Protein AF-A0A3S0E6K4-F1 (afdb_monomer)

Radius of gyration: 20.14 Å; Cα contacts (8 Å, |Δi|>4): 234; chains: 1; bounding box: 44×48×48 Å

Structure (mmCIF, N/CA/C/O backbone):
data_AF-A0A3S0E6K4-F1
#
_entry.id   AF-A0A3S0E6K4-F1
#
loop_
_atom_site.group_PDB
_atom_site.id
_atom_site.type_symbol
_atom_site.label_atom_id
_atom_site.label_alt_id
_atom_site.label_comp_id
_atom_site.label_asym_id
_atom_site.label_entity_id
_atom_site.label_seq_id
_atom_site.pdbx_PDB_ins_code
_atom_site.Cartn_x
_atom_site.Cartn_y
_atom_site.Cartn_z
_atom_site.occupancy
_atom_site.B_iso_or_equiv
_atom_site.auth_seq_id
_atom_site.auth_comp_id
_atom_site.auth_asym_id
_atom_site.auth_atom_id
_atom_site.pdbx_PDB_model_num
ATOM 1 N N . MET A 1 1 ? -6.233 -18.166 19.499 1.00 45.50 1 MET A N 1
ATOM 2 C CA . MET A 1 1 ? -6.790 -16.978 18.814 1.00 45.50 1 MET A CA 1
ATOM 3 C C . MET A 1 1 ? -6.111 -16.892 17.463 1.00 45.50 1 MET A C 1
ATOM 5 O O . MET A 1 1 ? -4.904 -17.086 17.428 1.00 45.50 1 MET A O 1
ATOM 9 N N . ALA A 1 2 ? -6.858 -16.718 16.372 1.00 52.16 2 ALA A N 1
ATOM 10 C CA . ALA A 1 2 ? -6.248 -16.578 15.052 1.00 52.16 2 ALA A CA 1
ATOM 11 C C . ALA A 1 2 ? -5.459 -15.262 15.000 1.00 52.16 2 ALA A C 1
ATOM 13 O O . ALA A 1 2 ? -5.999 -14.202 15.314 1.00 52.16 2 ALA A O 1
ATOM 14 N N . GLU A 1 3 ? -4.179 -15.348 14.658 1.00 70.12 3 GLU A N 1
ATOM 15 C CA . GLU A 1 3 ? -3.307 -14.194 14.479 1.00 70.12 3 GLU A CA 1
ATOM 16 C C . GLU A 1 3 ? -3.677 -13.496 13.163 1.00 70.12 3 GLU A C 1
ATOM 18 O O . GLU A 1 3 ? -3.650 -14.101 12.090 1.00 70.12 3 GLU A O 1
ATOM 23 N N . ILE A 1 4 ? -4.097 -12.231 13.234 1.00 79.56 4 ILE A N 1
ATOM 24 C CA . ILE A 1 4 ? -4.430 -11.450 12.041 1.00 79.56 4 ILE A CA 1
ATOM 25 C C . ILE A 1 4 ? -3.154 -10.844 11.450 1.00 79.56 4 ILE A C 1
ATOM 27 O O . ILE A 1 4 ? -2.549 -9.937 12.015 1.00 79.56 4 ILE A O 1
ATOM 31 N N . HIS A 1 5 ? -2.745 -11.321 10.275 1.00 88.56 5 HIS A N 1
ATOM 32 C CA . HIS A 1 5 ? -1.585 -10.780 9.563 1.00 88.56 5 HIS A CA 1
ATOM 33 C C . HIS A 1 5 ? -1.929 -9.452 8.866 1.00 88.56 5 HIS A C 1
ATOM 35 O O . HIS A 1 5 ? -2.252 -9.428 7.675 1.00 88.56 5 HIS A O 1
ATOM 41 N N . LEU A 1 6 ? -1.844 -8.341 9.607 1.00 91.88 6 LEU A N 1
ATOM 42 C CA . LEU A 1 6 ? -2.200 -6.995 9.130 1.00 91.88 6 LEU A CA 1
ATOM 43 C C . LEU A 1 6 ? -1.464 -6.557 7.859 1.00 91.88 6 LEU A C 1
ATOM 45 O O . LEU A 1 6 ? -2.046 -5.860 7.033 1.00 91.88 6 LEU A O 1
ATOM 49 N N . GLN A 1 7 ? -0.226 -7.017 7.666 1.00 92.12 7 GLN A N 1
ATOM 50 C CA . GLN A 1 7 ? 0.588 -6.719 6.484 1.00 92.12 7 GLN A CA 1
ATOM 51 C C . GLN A 1 7 ? -0.135 -7.027 5.162 1.00 92.12 7 GLN A C 1
ATOM 53 O O . GLN A 1 7 ? 0.096 -6.363 4.157 1.00 92.12 7 GLN A O 1
ATOM 58 N N . ARG A 1 8 ? -1.050 -8.007 5.150 1.00 89.38 8 ARG A N 1
ATOM 59 C CA . ARG A 1 8 ? -1.818 -8.387 3.951 1.00 89.38 8 ARG A CA 1
ATOM 60 C C . ARG A 1 8 ? -2.840 -7.335 3.511 1.00 89.38 8 ARG A C 1
ATOM 62 O O . ARG A 1 8 ? -3.337 -7.420 2.394 1.00 89.38 8 ARG A O 1
ATOM 69 N N . PHE A 1 9 ? -3.168 -6.385 4.383 1.00 92.25 9 PHE A N 1
ATOM 70 C CA . PHE A 1 9 ? -4.104 -5.292 4.115 1.00 92.25 9 PHE A CA 1
ATOM 71 C C . PHE A 1 9 ? -3.392 -3.975 3.781 1.00 92.25 9 PHE A C 1
ATOM 73 O O . PHE A 1 9 ? -4.059 -2.993 3.459 1.00 92.25 9 PHE A O 1
ATOM 80 N N . CYS A 1 10 ? -2.060 -3.949 3.862 1.00 93.19 10 CYS A N 1
ATOM 81 C CA . CYS A 1 10 ? -1.233 -2.809 3.495 1.00 93.19 10 CYS A CA 1
ATOM 82 C C . CYS A 1 10 ? -1.072 -2.688 1.977 1.00 93.19 10 CYS A C 1
ATOM 84 O O . CYS A 1 10 ? -1.292 -3.638 1.221 1.00 93.19 10 CYS A O 1
ATOM 86 N N . ALA A 1 11 ? -0.676 -1.503 1.528 1.00 91.12 11 ALA A N 1
ATOM 87 C CA . ALA A 1 11 ? -0.303 -1.277 0.143 1.00 91.12 11 ALA A CA 1
ATOM 88 C C . ALA A 1 11 ? 0.939 -2.106 -0.240 1.00 91.12 11 ALA A C 1
ATOM 90 O O . ALA A 1 11 ? 1.810 -2.362 0.592 1.00 91.12 11 ALA A O 1
ATOM 91 N N . THR A 1 12 ? 1.030 -2.522 -1.501 1.00 87.62 12 THR A N 1
ATOM 92 C CA . THR A 1 12 ? 2.206 -3.227 -2.035 1.00 87.62 12 THR A CA 1
ATOM 93 C C . THR A 1 12 ? 3.300 -2.246 -2.462 1.00 87.62 12 THR A C 1
ATOM 95 O O . THR A 1 12 ? 3.111 -1.026 -2.433 1.00 87.62 12 THR A O 1
ATOM 98 N N . ASP A 1 13 ? 4.448 -2.763 -2.911 1.00 83.31 13 ASP A N 1
ATOM 99 C CA . ASP A 1 13 ? 5.570 -1.934 -3.371 1.00 83.31 13 ASP A CA 1
ATOM 100 C C . ASP A 1 13 ? 5.248 -1.091 -4.610 1.00 83.31 13 ASP A C 1
ATOM 102 O O . ASP A 1 13 ? 5.912 -0.083 -4.858 1.00 83.31 13 ASP A O 1
ATOM 106 N N . SER A 1 14 ? 4.203 -1.461 -5.354 1.00 74.31 14 SER A N 1
ATOM 107 C CA . SER A 1 14 ? 3.697 -0.678 -6.482 1.00 74.31 14 SER A CA 1
ATOM 108 C C . SER A 1 14 ? 2.954 0.598 -6.073 1.00 74.31 14 SER A C 1
ATOM 110 O O . SER A 1 14 ? 2.745 1.463 -6.916 1.00 74.31 14 SER A O 1
ATOM 112 N N . ASP A 1 15 ? 2.522 0.739 -4.816 1.00 84.38 15 ASP A N 1
ATOM 113 C CA . ASP A 1 15 ? 1.850 1.960 -4.362 1.00 84.38 15 ASP A CA 1
ATOM 114 C C . ASP A 1 15 ? 2.876 3.035 -3.999 1.00 84.38 15 ASP A C 1
ATOM 116 O O . ASP A 1 15 ? 3.749 2.812 -3.158 1.00 84.38 15 ASP A O 1
ATOM 120 N N . THR A 1 16 ? 2.772 4.221 -4.597 1.00 83.50 16 THR A N 1
ATOM 121 C CA . THR A 1 16 ? 3.702 5.339 -4.361 1.00 83.50 16 THR A CA 1
ATOM 122 C C . THR A 1 16 ? 3.675 5.855 -2.919 1.00 83.50 16 THR A C 1
ATOM 124 O O . THR A 1 16 ? 4.639 6.462 -2.452 1.00 83.50 16 THR A O 1
ATOM 127 N N . ARG A 1 17 ? 2.608 5.581 -2.165 1.00 89.44 17 ARG A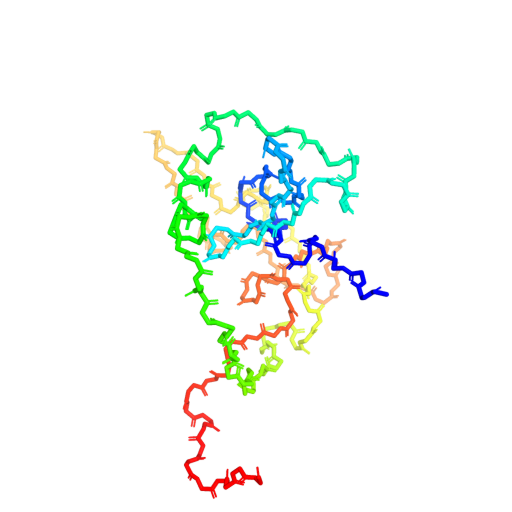 N 1
ATOM 128 C CA . ARG A 1 17 ? 2.439 5.988 -0.766 1.00 89.44 17 ARG A CA 1
ATOM 129 C C . ARG A 1 17 ? 3.117 4.976 0.157 1.00 89.44 17 ARG A C 1
ATOM 131 O O . ARG A 1 17 ? 2.463 4.152 0.794 1.00 89.44 17 ARG A O 1
ATOM 138 N N . ALA A 1 18 ? 4.444 5.057 0.248 1.00 90.12 18 ALA A N 1
ATOM 139 C CA . ALA A 1 18 ? 5.276 4.128 1.024 1.00 90.12 18 ALA A CA 1
ATOM 140 C C . ALA A 1 18 ? 4.832 3.959 2.492 1.00 90.12 18 ALA A C 1
ATOM 142 O O . ALA A 1 18 ? 4.941 2.871 3.051 1.00 90.12 18 ALA A O 1
ATOM 143 N N . TYR A 1 19 ? 4.257 5.002 3.094 1.00 91.19 19 TYR A N 1
ATOM 144 C CA . TYR A 1 19 ? 3.733 4.969 4.461 1.00 91.19 19 TYR A CA 1
ATOM 145 C C . TYR A 1 19 ? 2.516 4.047 4.661 1.00 91.19 19 TYR A C 1
ATOM 147 O O . TYR A 1 19 ? 2.182 3.725 5.796 1.00 91.19 19 TYR A O 1
ATOM 155 N N . MET A 1 20 ? 1.853 3.598 3.588 1.00 93.69 20 MET A N 1
ATOM 156 C CA . MET A 1 20 ? 0.757 2.620 3.655 1.00 93.69 20 MET A CA 1
ATOM 157 C C . MET A 1 20 ? 1.232 1.171 3.504 1.00 93.69 20 MET A C 1
ATOM 159 O O . MET A 1 20 ? 0.421 0.249 3.580 1.00 93.69 20 MET A O 1
ATOM 163 N N . ARG A 1 21 ? 2.531 0.944 3.272 1.00 94.06 21 ARG A N 1
ATOM 164 C CA . ARG A 1 21 ? 3.084 -0.396 3.023 1.00 94.06 21 ARG A CA 1
ATOM 165 C C . ARG A 1 21 ? 3.348 -1.200 4.289 1.00 94.06 21 ARG A C 1
ATOM 167 O O . ARG A 1 21 ? 3.680 -2.374 4.193 1.00 94.06 21 ARG A O 1
ATOM 174 N N . VAL A 1 22 ? 3.188 -0.600 5.463 1.00 94.44 22 VAL A N 1
ATOM 175 C CA . VAL A 1 22 ? 3.320 -1.272 6.760 1.00 94.44 22 VAL A CA 1
ATOM 176 C C . VAL A 1 22 ? 2.162 -0.878 7.674 1.00 94.44 22 VAL A C 1
ATOM 178 O O . VAL A 1 22 ? 1.604 0.212 7.509 1.00 94.44 22 VAL A O 1
ATOM 181 N N . PRO A 1 23 ? 1.772 -1.735 8.632 1.00 95.62 23 PRO A N 1
ATOM 182 C CA . PRO A 1 23 ? 0.831 -1.344 9.667 1.00 95.62 23 PRO A CA 1
ATOM 183 C C . PRO A 1 23 ? 1.405 -0.198 10.497 1.00 95.62 23 PRO A C 1
ATOM 185 O O . PRO A 1 23 ? 2.606 -0.159 10.768 1.00 95.62 23 PRO A O 1
ATOM 188 N N . PHE A 1 24 ? 0.546 0.710 10.939 1.00 95.06 24 PHE A N 1
ATOM 189 C CA . PHE A 1 24 ? 0.963 1.839 11.761 1.00 95.06 24 PHE A CA 1
ATOM 190 C C . PHE A 1 24 ? 0.004 2.067 12.923 1.00 95.06 24 PHE A C 1
ATOM 192 O O . PHE A 1 24 ? -1.197 1.794 12.859 1.00 95.06 24 PHE A O 1
ATOM 199 N N . ARG A 1 25 ? 0.553 2.580 14.017 1.00 94.31 25 ARG A N 1
ATOM 200 C CA . ARG A 1 25 ? -0.172 2.882 15.240 1.00 94.31 25 ARG A CA 1
ATOM 201 C C . ARG A 1 25 ? -0.739 4.295 15.201 1.00 94.31 25 ARG A C 1
ATOM 203 O O . ARG A 1 25 ? -0.064 5.239 14.790 1.00 94.31 25 ARG A O 1
ATOM 210 N N . ARG A 1 26 ? -1.967 4.442 15.701 1.00 91.94 26 ARG A N 1
ATOM 211 C CA . ARG A 1 26 ? -2.567 5.737 16.035 1.00 91.94 26 ARG A CA 1
ATOM 212 C C . ARG A 1 26 ? -3.494 5.581 17.240 1.00 91.94 26 ARG A C 1
ATOM 214 O O . ARG A 1 26 ? -4.536 4.931 17.157 1.00 91.94 26 ARG A O 1
ATOM 221 N N . GLY A 1 27 ? -3.092 6.174 18.364 1.00 90.06 27 GLY A N 1
ATOM 222 C CA . GLY A 1 27 ? -3.778 6.021 19.649 1.00 90.06 27 GLY A CA 1
ATOM 223 C C . GLY A 1 27 ? -3.814 4.563 20.121 1.00 90.06 27 GLY A C 1
ATOM 224 O O . GLY A 1 27 ? -2.787 3.877 20.149 1.00 90.06 27 GLY A O 1
ATOM 225 N N . GLU A 1 28 ? -5.019 4.098 20.449 1.00 92.56 28 GLU A N 1
ATOM 226 C CA . GLU A 1 28 ? -5.299 2.761 20.997 1.00 92.56 28 GLU A CA 1
ATOM 227 C C . GLU A 1 28 ? -5.402 1.658 19.934 1.00 92.56 28 GLU A C 1
ATOM 229 O O . GLU A 1 28 ? -5.680 0.502 20.259 1.00 92.56 28 GLU A O 1
ATOM 234 N N . PHE A 1 29 ? -5.167 1.987 18.661 1.00 94.12 29 PHE A N 1
ATOM 235 C CA . PHE A 1 29 ? -5.327 1.054 17.550 1.00 94.12 29 PHE A CA 1
ATOM 236 C C . PHE A 1 29 ? -4.103 1.013 16.634 1.00 94.12 29 PHE A C 1
ATOM 238 O O . PHE A 1 29 ? -3.356 1.986 16.492 1.00 94.12 29 PHE A O 1
ATOM 245 N N . VAL A 1 30 ? -3.939 -0.129 15.971 1.00 95.62 30 VAL A N 1
ATOM 246 C CA . VAL A 1 30 ? -3.033 -0.320 14.835 1.00 95.62 30 VAL A CA 1
ATOM 247 C C . VAL A 1 30 ? -3.877 -0.498 13.587 1.00 95.62 30 VAL A C 1
ATOM 249 O O . VAL A 1 30 ? -4.834 -1.271 13.586 1.00 95.62 30 VAL A O 1
ATOM 252 N N . TYR A 1 31 ? -3.521 0.232 12.539 1.00 95.38 31 TYR A N 1
ATOM 253 C CA . TYR A 1 31 ? -4.235 0.299 11.276 1.00 95.38 31 TYR A CA 1
ATOM 254 C C . TYR A 1 31 ? -3.396 -0.320 10.160 1.00 95.38 31 TYR A C 1
ATOM 256 O O . TYR A 1 31 ? -2.172 -0.206 10.146 1.00 95.38 31 TYR A O 1
ATOM 264 N N . ALA A 1 32 ? -4.074 -0.929 9.194 1.00 95.69 32 ALA A N 1
ATOM 265 C CA . ALA A 1 32 ? -3.505 -1.363 7.927 1.00 95.69 32 ALA A CA 1
ATOM 266 C C . ALA A 1 32 ? -4.450 -0.965 6.789 1.00 95.69 32 ALA A C 1
ATOM 268 O O . ALA A 1 32 ? -5.669 -1.129 6.895 1.00 95.69 32 ALA A O 1
ATOM 269 N N . THR A 1 33 ? -3.899 -0.406 5.714 1.00 94.88 33 THR A N 1
ATOM 270 C CA . THR A 1 33 ? -4.683 0.075 4.573 1.00 94.88 33 THR A CA 1
ATOM 271 C C . THR A 1 33 ? -3.882 0.023 3.279 1.00 94.88 33 THR A C 1
ATOM 273 O O . THR A 1 33 ? -2.676 0.248 3.271 1.00 94.88 33 THR A O 1
ATOM 276 N N . ASN A 1 34 ? -4.578 -0.226 2.173 1.00 91.81 34 ASN A N 1
ATOM 277 C CA . ASN A 1 34 ? -4.067 -0.104 0.808 1.00 91.81 34 ASN A CA 1
ATOM 278 C C . ASN A 1 34 ? -4.714 1.079 0.056 1.00 91.81 34 ASN A C 1
ATOM 280 O O . ASN A 1 34 ? -4.689 1.135 -1.171 1.00 91.81 34 ASN A O 1
ATOM 284 N N . GLY A 1 35 ? -5.372 1.989 0.782 1.00 89.88 35 GLY A N 1
ATOM 285 C CA . GLY A 1 35 ? -6.128 3.115 0.231 1.00 89.88 35 GLY A CA 1
ATOM 286 C C . GLY A 1 35 ? -7.546 2.788 -0.259 1.00 89.88 35 GLY A C 1
ATOM 287 O O . GLY A 1 35 ? -8.311 3.718 -0.492 1.00 89.88 35 GLY A O 1
ATOM 288 N N . TYR A 1 36 ? -7.922 1.510 -0.380 1.00 87.88 36 TYR A N 1
ATOM 289 C CA . TYR A 1 36 ? -9.283 1.083 -0.749 1.00 87.88 36 TYR A CA 1
ATOM 290 C C . TYR A 1 36 ? -10.077 0.533 0.435 1.00 87.88 36 TYR A C 1
ATOM 292 O O . TYR A 1 36 ? -11.294 0.686 0.497 1.00 87.88 36 TYR A O 1
ATOM 300 N N . LEU A 1 37 ? -9.386 -0.109 1.375 1.00 89.69 37 LEU A N 1
ATOM 301 C CA . LEU A 1 37 ? -9.940 -0.607 2.629 1.00 89.69 37 LEU A CA 1
ATOM 302 C C . LEU A 1 37 ? -9.064 -0.169 3.796 1.00 89.69 37 LEU A C 1
ATOM 304 O O . LEU A 1 37 ? -7.881 0.124 3.617 1.00 89.69 37 LEU A O 1
ATOM 308 N N . VAL A 1 38 ? -9.633 -0.168 4.995 1.00 93.12 38 VAL A N 1
ATOM 309 C CA . VAL A 1 38 ? -8.894 0.030 6.240 1.00 93.12 38 VAL A CA 1
ATOM 310 C C . VAL A 1 38 ? -9.333 -1.016 7.254 1.00 93.12 38 VAL A C 1
ATOM 312 O O . VAL A 1 38 ? -10.523 -1.233 7.474 1.00 93.12 38 VAL A O 1
ATOM 315 N N . VAL A 1 39 ? -8.355 -1.670 7.866 1.00 92.94 39 VAL A N 1
ATOM 316 C CA . VAL A 1 39 ? -8.542 -2.590 8.988 1.00 92.94 39 VAL A CA 1
ATOM 317 C C . VAL A 1 39 ? -7.876 -1.962 10.199 1.00 92.94 39 VAL A C 1
ATOM 319 O O . VAL A 1 39 ? -6.784 -1.407 10.073 1.00 92.94 39 VAL A O 1
ATOM 322 N N . ARG A 1 40 ? -8.508 -2.055 11.371 1.00 93.38 40 ARG A N 1
ATOM 323 C CA . ARG A 1 40 ? -7.873 -1.689 12.639 1.00 93.38 40 ARG A CA 1
ATOM 324 C C . ARG A 1 40 ? -8.046 -2.786 13.678 1.00 93.38 40 ARG A C 1
ATOM 326 O O . ARG A 1 40 ? -9.069 -3.467 13.696 1.00 93.38 40 ARG A O 1
ATOM 333 N N . VAL A 1 41 ? -7.065 -2.917 14.559 1.00 92.94 41 VAL A N 1
ATOM 334 C CA . VAL A 1 41 ? -7.081 -3.824 15.716 1.00 92.94 41 VAL A CA 1
ATOM 335 C C . VAL A 1 41 ? -6.608 -3.076 16.962 1.00 92.94 41 VAL A C 1
ATOM 337 O O . VAL A 1 41 ? -5.931 -2.053 16.818 1.00 92.94 41 VAL A O 1
ATOM 340 N N . PRO A 1 42 ? -6.926 -3.551 18.179 1.00 93.69 42 PRO A N 1
ATOM 341 C CA . PRO A 1 42 ? -6.368 -2.978 19.401 1.00 93.69 42 PRO A CA 1
ATOM 342 C C . PRO A 1 42 ? -4.836 -2.957 19.363 1.00 93.69 42 PRO A C 1
ATOM 344 O O . PRO A 1 42 ? -4.214 -3.930 18.934 1.00 93.69 42 PRO A O 1
ATOM 347 N N . ALA A 1 43 ? -4.210 -1.881 19.840 1.00 93.31 43 ALA A N 1
ATOM 348 C CA . ALA A 1 43 ? -2.757 -1.710 19.756 1.00 93.31 43 ALA A CA 1
ATOM 349 C C . ALA A 1 43 ? -1.962 -2.788 20.512 1.00 93.31 43 ALA A C 1
ATOM 351 O O . ALA A 1 43 ? -0.831 -3.090 20.140 1.00 93.31 43 ALA A O 1
ATOM 352 N N . CYS A 1 44 ? -2.561 -3.424 21.522 1.00 91.44 44 CYS A N 1
ATOM 353 C CA . CYS A 1 44 ? -1.956 -4.558 22.222 1.00 91.44 44 CYS A CA 1
ATOM 354 C C . CYS A 1 44 ? -1.736 -5.791 21.329 1.00 91.44 44 CYS A C 1
ATOM 356 O O . CYS A 1 44 ? -0.915 -6.636 21.672 1.00 91.44 44 CYS A O 1
ATOM 358 N N . ALA A 1 45 ? -2.424 -5.893 20.185 1.00 90.19 45 ALA A N 1
ATOM 359 C CA . ALA A 1 45 ? -2.222 -6.976 19.227 1.00 90.19 45 ALA A CA 1
ATOM 360 C C . ALA A 1 45 ? -0.922 -6.828 18.416 1.00 90.19 45 ALA A C 1
ATOM 362 O O . ALA A 1 45 ? -0.454 -7.810 17.848 1.00 90.19 45 ALA A O 1
ATOM 363 N N . MET A 1 46 ? -0.342 -5.623 18.343 1.00 91.00 46 MET A N 1
ATOM 364 C CA . MET A 1 46 ? 0.904 -5.356 17.619 1.00 91.00 46 MET A CA 1
ATOM 365 C C . MET A 1 46 ? 1.671 -4.194 18.284 1.00 91.00 46 MET A C 1
ATOM 367 O O . MET A 1 46 ? 1.642 -3.067 17.785 1.00 91.00 46 MET A O 1
ATOM 371 N N . PRO A 1 47 ? 2.337 -4.440 19.428 1.00 87.12 47 PRO A N 1
ATOM 372 C CA . PRO A 1 47 ? 2.942 -3.383 20.243 1.00 87.12 47 PRO A CA 1
ATOM 373 C C . PRO A 1 47 ? 4.083 -2.639 19.535 1.00 87.12 47 PRO A C 1
ATOM 375 O O . PRO A 1 47 ? 4.291 -1.459 19.814 1.00 87.12 47 PRO A O 1
ATOM 378 N N . ASP A 1 48 ? 4.760 -3.301 18.593 1.00 90.06 48 ASP A N 1
ATOM 379 C CA . ASP A 1 48 ? 5.920 -2.773 17.865 1.00 90.06 48 ASP A CA 1
ATOM 380 C C . ASP A 1 48 ? 5.551 -1.978 16.596 1.00 90.06 48 ASP A C 1
ATOM 382 O O . ASP A 1 48 ? 6.430 -1.557 15.843 1.00 90.06 48 ASP A O 1
ATOM 386 N N . ALA A 1 49 ? 4.257 -1.770 16.319 1.00 91.25 49 ALA A N 1
ATOM 387 C CA . ALA A 1 49 ? 3.825 -0.986 15.164 1.00 91.25 49 ALA A CA 1
ATOM 388 C C . ALA A 1 49 ? 4.266 0.483 15.296 1.00 91.25 49 ALA A C 1
ATOM 390 O O . ALA A 1 49 ? 3.960 1.155 16.284 1.00 91.25 49 ALA A O 1
ATOM 391 N N . ALA A 1 50 ? 4.948 0.996 14.269 1.00 92.38 50 ALA A N 1
ATOM 392 C CA . ALA A 1 50 ? 5.427 2.373 14.241 1.00 92.38 50 ALA A CA 1
ATOM 393 C C . ALA A 1 50 ? 4.265 3.376 14.191 1.00 92.38 50 ALA A C 1
ATOM 395 O O . ALA A 1 50 ? 3.245 3.129 13.548 1.00 92.38 50 ALA A O 1
ATOM 396 N N . SER A 1 51 ? 4.419 4.531 14.837 1.00 92.25 51 SER A N 1
ATOM 397 C CA . SER A 1 51 ? 3.443 5.618 14.729 1.00 92.25 51 SER A CA 1
ATOM 398 C C . SER A 1 51 ? 3.533 6.300 13.368 1.00 92.25 51 SER A C 1
ATOM 400 O O . SER A 1 51 ? 4.630 6.548 12.866 1.00 92.25 51 SER A O 1
ATOM 402 N N . LEU A 1 52 ? 2.380 6.659 12.805 1.00 89.81 52 LEU A N 1
ATOM 403 C CA . LEU A 1 52 ? 2.315 7.488 11.605 1.00 89.81 52 LEU A CA 1
ATOM 404 C C . LEU A 1 52 ? 1.992 8.941 11.979 1.00 89.81 52 LEU A C 1
ATOM 406 O O . LEU A 1 52 ? 1.048 9.137 12.750 1.00 89.81 52 LEU A O 1
ATOM 410 N N . PRO A 1 53 ? 2.703 9.946 11.427 1.00 88.00 53 PRO A N 1
ATOM 411 C CA . PRO A 1 53 ? 2.360 11.356 11.607 1.00 88.00 53 PRO A CA 1
ATOM 412 C C . PRO A 1 53 ? 0.874 11.644 11.339 1.00 88.00 53 PRO A C 1
ATOM 414 O O . PRO A 1 53 ? 0.271 11.056 10.439 1.00 88.00 53 PRO A O 1
ATOM 417 N N . ASP A 1 54 ? 0.265 12.527 12.133 1.00 84.38 54 ASP A N 1
ATOM 418 C CA . ASP A 1 54 ? -1.186 12.776 12.086 1.00 84.38 54 ASP A CA 1
ATOM 419 C C . ASP A 1 54 ? -1.648 13.497 10.811 1.00 84.38 54 ASP A C 1
ATOM 421 O O . ASP A 1 54 ? -2.804 13.364 10.401 1.00 84.38 54 ASP A O 1
ATOM 425 N N . ASP A 1 55 ? -0.745 14.219 10.150 1.00 87.06 55 ASP A N 1
ATOM 426 C CA . ASP A 1 55 ? -0.968 14.842 8.845 1.00 87.06 55 ASP A CA 1
ATOM 427 C C . ASP A 1 55 ? -1.050 13.811 7.707 1.00 87.06 55 ASP A C 1
ATOM 429 O O . ASP A 1 55 ? -1.671 14.073 6.674 1.00 87.06 55 ASP A O 1
ATOM 433 N N . GLN A 1 56 ? -0.501 12.610 7.905 1.00 85.06 56 GLN A N 1
ATOM 434 C CA . GLN A 1 56 ? -0.634 11.500 6.970 1.00 85.06 56 GLN A CA 1
ATOM 435 C C . GLN A 1 56 ? -1.917 10.714 7.264 1.00 85.06 56 GLN A C 1
ATOM 437 O O . GLN A 1 56 ? -2.095 10.127 8.329 1.00 85.06 56 GLN A O 1
ATOM 442 N N . LEU A 1 57 ? -2.842 10.684 6.297 1.00 88.12 57 LEU A N 1
ATOM 443 C CA . LEU A 1 57 ? -4.164 10.042 6.419 1.00 88.12 57 LEU A CA 1
ATOM 444 C C . LEU A 1 57 ? -5.007 10.582 7.606 1.00 88.12 57 LEU A C 1
ATOM 446 O O . LEU A 1 57 ? -5.472 9.803 8.446 1.00 88.12 57 LEU A O 1
ATOM 450 N N . PRO A 1 58 ? -5.259 11.902 7.697 1.00 87.94 58 PRO A N 1
ATOM 451 C CA . PRO A 1 58 ? -5.826 12.538 8.895 1.00 87.94 58 PRO A CA 1
ATOM 452 C C . PRO A 1 58 ? -7.267 12.103 9.210 1.00 87.94 58 PRO A C 1
ATOM 454 O O . PRO A 1 58 ? -7.696 12.116 10.358 1.00 87.94 58 PRO A O 1
ATOM 457 N N . ARG A 1 59 ? -8.035 11.685 8.196 1.00 87.62 59 ARG A N 1
ATOM 458 C CA . ARG A 1 59 ? -9.463 11.334 8.336 1.00 87.62 59 ARG A CA 1
ATOM 459 C C . ARG A 1 59 ? -9.724 9.870 8.683 1.00 87.62 59 ARG A C 1
ATOM 461 O O . ARG A 1 59 ? -10.873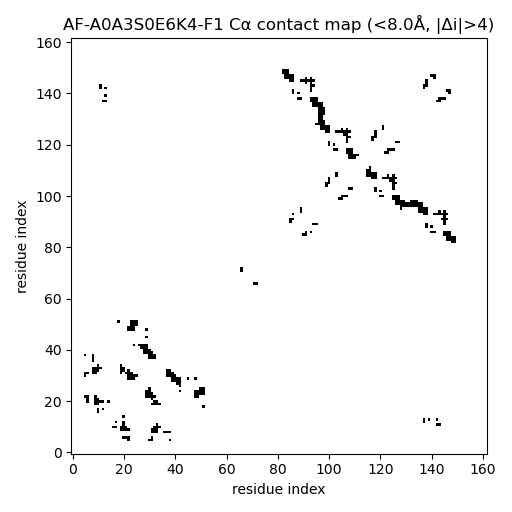 9.473 8.832 1.00 87.62 59 ARG A O 1
ATOM 468 N N . MET A 1 60 ? -8.680 9.061 8.792 1.00 88.00 60 MET A N 1
ATOM 469 C CA . MET A 1 60 ? -8.828 7.616 8.932 1.00 88.00 60 MET A CA 1
ATOM 470 C C . MET A 1 60 ? -9.453 7.168 10.261 1.00 88.00 60 MET A C 1
ATOM 472 O O . MET A 1 60 ? -10.317 6.297 10.204 1.00 88.00 60 MET A O 1
ATOM 476 N N . PRO A 1 61 ? -9.134 7.763 11.433 1.00 88.00 61 PRO A N 1
ATOM 477 C CA . PRO A 1 61 ? -9.852 7.431 12.666 1.00 88.00 61 PRO A CA 1
ATOM 478 C C . PRO A 1 61 ? -11.356 7.701 12.545 1.00 88.00 61 PRO A C 1
ATOM 480 O O . PRO A 1 61 ? -12.163 6.866 12.941 1.00 88.00 61 PRO A O 1
ATOM 483 N N . ALA A 1 62 ? -11.727 8.802 11.882 1.00 89.56 62 ALA A N 1
ATOM 484 C CA . ALA A 1 62 ? -13.121 9.200 11.703 1.00 89.56 62 ALA A CA 1
ATOM 485 C C . ALA A 1 62 ? -13.945 8.213 10.853 1.00 89.56 62 ALA A C 1
ATOM 487 O O . ALA A 1 62 ? -15.171 8.217 10.937 1.00 89.56 62 ALA A O 1
ATOM 488 N N . MET A 1 63 ? -13.308 7.334 10.064 1.00 87.75 63 MET A N 1
ATOM 489 C CA . MET A 1 63 ? -14.013 6.267 9.332 1.00 87.75 63 MET A CA 1
ATOM 490 C C . MET A 1 63 ? -14.660 5.242 10.268 1.00 87.75 63 MET A C 1
ATOM 492 O O . MET A 1 63 ? -15.593 4.551 9.868 1.00 87.75 63 MET A O 1
ATOM 496 N N . PHE A 1 64 ? -14.174 5.150 11.504 1.00 89.56 64 PHE A N 1
ATOM 497 C CA . PHE A 1 64 ? -14.670 4.217 12.504 1.00 89.56 64 PHE A CA 1
ATOM 498 C C . PHE A 1 64 ? -15.564 4.874 13.555 1.00 89.56 64 PHE A C 1
ATOM 500 O O . PHE A 1 64 ? -16.116 4.166 14.392 1.00 89.56 64 PHE A O 1
ATOM 507 N N . ASP A 1 65 ? -15.786 6.190 13.483 1.00 87.81 65 ASP A N 1
ATOM 508 C CA . ASP A 1 65 ? -16.646 6.919 14.420 1.00 87.81 65 ASP A CA 1
ATOM 509 C C . ASP A 1 65 ? -18.042 6.297 14.533 1.00 87.81 65 ASP A C 1
ATOM 511 O O . ASP A 1 65 ? -18.621 6.260 15.616 1.00 87.81 65 ASP A O 1
ATOM 515 N N . CYS A 1 66 ? -18.600 5.816 13.418 1.00 79.50 66 CYS A N 1
ATOM 516 C CA . CYS A 1 66 ? -19.908 5.169 13.410 1.00 79.50 66 CYS A CA 1
ATOM 517 C C . CYS A 1 66 ? -19.898 3.821 14.140 1.00 79.50 66 CYS A C 1
ATOM 519 O O . CYS A 1 66 ? -20.903 3.472 14.744 1.00 79.50 66 CYS A O 1
ATOM 521 N N . ILE A 1 67 ? -18.778 3.097 14.130 1.00 81.12 67 ILE A N 1
ATOM 522 C CA . ILE A 1 67 ? -18.602 1.829 14.846 1.00 81.12 67 ILE A CA 1
ATOM 523 C C . ILE A 1 67 ? -18.342 2.101 16.331 1.00 81.12 67 ILE A C 1
ATOM 525 O O . ILE A 1 67 ? -18.899 1.416 17.179 1.00 81.12 67 ILE A O 1
ATOM 529 N N . ASP A 1 68 ? -17.556 3.131 16.652 1.00 82.75 68 ASP A N 1
ATOM 530 C CA . ASP A 1 68 ? -17.247 3.515 18.035 1.00 82.75 68 ASP A CA 1
ATOM 531 C C . ASP A 1 68 ? -18.466 4.080 18.778 1.00 82.75 68 ASP A C 1
ATOM 533 O O . ASP A 1 68 ? -18.601 3.904 19.988 1.00 82.75 68 ASP A O 1
ATOM 537 N N . LYS A 1 69 ? -19.366 4.765 18.059 1.00 81.44 69 LYS A N 1
ATOM 538 C CA . LYS A 1 69 ? -20.552 5.424 18.632 1.00 81.44 69 LYS A CA 1
ATOM 539 C C . LYS A 1 69 ? -21.828 4.586 18.525 1.00 81.44 69 LYS A C 1
ATOM 541 O O . LYS A 1 69 ? -22.802 4.910 19.204 1.00 81.44 69 LYS A O 1
ATOM 546 N N . ALA A 1 70 ? -21.864 3.550 17.684 1.00 73.69 70 ALA A N 1
ATOM 547 C CA . ALA A 1 70 ? -23.035 2.686 17.552 1.00 73.69 70 ALA A CA 1
ATOM 548 C C . ALA A 1 70 ? -22.878 1.424 18.416 1.00 73.69 70 ALA A C 1
ATOM 550 O O . ALA A 1 70 ? -21.915 0.680 18.245 1.00 73.69 70 ALA A O 1
ATOM 551 N N . PRO A 1 71 ? -23.845 1.116 19.299 1.00 61.38 71 PRO A N 1
ATOM 552 C CA . PRO A 1 71 ? -23.735 -0.027 20.198 1.00 61.38 71 PRO A CA 1
ATOM 553 C C . PRO A 1 71 ? -23.737 -1.372 19.461 1.00 61.38 71 PRO A C 1
ATOM 555 O O . PRO A 1 71 ? -23.171 -2.330 19.979 1.00 61.38 71 PRO A O 1
ATOM 558 N N . HIS A 1 72 ? -24.341 -1.461 18.268 1.00 65.94 72 HIS A N 1
ATOM 559 C CA . HIS A 1 72 ? -24.452 -2.690 17.477 1.00 65.94 72 HIS A CA 1
ATOM 560 C C . HIS A 1 72 ? -24.203 -2.407 15.990 1.00 65.94 72 HIS A C 1
ATOM 562 O O . HIS A 1 72 ? -25.130 -2.096 15.244 1.00 65.94 72 HIS A O 1
ATOM 568 N N . PHE A 1 73 ? -22.955 -2.551 15.545 1.00 69.50 73 PHE A N 1
ATOM 569 C CA . PHE A 1 73 ? -22.687 -2.844 14.139 1.00 69.50 73 PHE A CA 1
ATOM 570 C C . PHE A 1 73 ? -22.845 -4.357 13.959 1.00 69.50 73 PHE A C 1
ATOM 572 O O . PHE A 1 73 ? -22.047 -5.104 14.534 1.00 69.50 73 PHE A O 1
ATOM 579 N N . PRO A 1 74 ? -23.884 -4.839 13.250 1.00 75.44 74 PRO A N 1
ATOM 580 C CA . PRO A 1 74 ? -24.042 -6.268 13.051 1.00 75.44 74 PRO A CA 1
ATOM 581 C C . PRO A 1 74 ? -22.830 -6.786 12.285 1.00 75.44 74 PRO A C 1
ATOM 583 O O . PRO A 1 74 ? -22.356 -6.148 11.342 1.00 75.44 74 PRO A O 1
ATOM 586 N N . TRP A 1 75 ? -22.330 -7.946 12.701 1.00 80.06 75 TRP A N 1
ATOM 587 C CA . TRP A 1 75 ? -21.375 -8.672 11.885 1.00 80.06 75 TRP A CA 1
ATOM 588 C C . TRP A 1 75 ? -22.013 -8.930 10.521 1.00 80.06 75 TRP A C 1
ATOM 590 O O . TRP A 1 75 ? -23.096 -9.510 10.435 1.00 80.06 75 TRP A O 1
ATOM 600 N N . VAL A 1 76 ? -21.354 -8.458 9.468 1.00 81.31 76 VAL A N 1
ATOM 601 C CA . VAL A 1 76 ? -21.772 -8.711 8.095 1.00 81.31 76 VAL A CA 1
ATOM 602 C C . VAL A 1 76 ? -20.876 -9.810 7.566 1.00 81.31 76 VAL A C 1
ATOM 604 O O . VAL A 1 76 ? -19.664 -9.620 7.447 1.00 81.31 76 VAL A O 1
ATOM 607 N N . GLU A 1 77 ? -21.463 -10.958 7.243 1.00 82.25 77 GLU A N 1
ATOM 608 C CA . GLU A 1 77 ? -20.748 -11.949 6.454 1.00 82.25 77 GLU A CA 1
ATOM 609 C C . GLU A 1 77 ? -20.503 -11.362 5.068 1.00 82.25 77 GLU A C 1
ATOM 611 O O . GLU A 1 77 ? -21.433 -11.046 4.323 1.00 82.25 77 GLU A O 1
ATOM 616 N N . LEU A 1 78 ? -19.227 -11.164 4.741 1.00 78.00 78 LEU A N 1
ATOM 617 C CA . LEU A 1 78 ? -18.862 -10.831 3.378 1.00 78.00 78 LEU A CA 1
ATOM 618 C C . LEU A 1 78 ? -19.214 -12.035 2.500 1.00 78.00 78 LEU A C 1
ATOM 620 O O . LEU A 1 78 ? -18.875 -13.163 2.873 1.00 78.00 78 LEU A O 1
ATOM 624 N N . PRO A 1 79 ? -19.866 -11.822 1.343 1.00 77.00 79 PRO A N 1
ATOM 625 C CA . PRO A 1 79 ? -20.107 -12.912 0.415 1.00 77.00 79 PRO A CA 1
ATOM 626 C C . PRO A 1 79 ? -18.773 -13.570 0.062 1.00 77.00 79 PRO A C 1
ATOM 628 O O . PRO A 1 79 ? -17.740 -12.894 -0.022 1.00 77.00 79 PRO A O 1
ATOM 631 N N . ALA A 1 80 ? -18.794 -14.888 -0.148 1.00 72.12 80 ALA A N 1
ATOM 632 C CA . ALA A 1 80 ? -17.620 -15.592 -0.639 1.00 72.12 80 ALA A CA 1
ATOM 633 C C . ALA A 1 80 ? -17.099 -14.865 -1.884 1.00 72.12 80 ALA A C 1
ATOM 635 O O . ALA A 1 80 ? -17.869 -14.535 -2.789 1.00 72.12 80 ALA A O 1
ATOM 636 N N . VAL A 1 81 ? -15.796 -14.581 -1.919 1.00 66.50 81 VAL A N 1
ATOM 637 C CA . VAL A 1 81 ? -15.177 -13.981 -3.101 1.00 66.50 81 VAL A CA 1
ATOM 638 C C . VAL A 1 81 ? -15.142 -15.061 -4.172 1.00 66.50 81 VAL A C 1
ATOM 640 O O . VAL A 1 81 ? -14.219 -15.871 -4.236 1.00 66.50 81 VAL A O 1
ATOM 643 N N . ILE A 1 82 ? -16.206 -15.115 -4.966 1.00 60.09 82 ILE A N 1
ATOM 644 C CA . ILE A 1 82 ? -16.358 -16.088 -6.036 1.00 60.09 82 ILE A CA 1
ATOM 645 C C . ILE A 1 82 ? -15.336 -15.725 -7.117 1.00 60.09 82 ILE A C 1
ATOM 647 O O . ILE A 1 82 ? -15.313 -14.602 -7.620 1.00 60.09 82 ILE A O 1
ATOM 651 N N . ASN A 1 83 ? -14.476 -16.683 -7.458 1.00 59.88 83 ASN A N 1
ATOM 652 C CA . ASN A 1 83 ? -13.624 -16.659 -8.646 1.00 59.88 83 ASN A CA 1
ATOM 653 C C . ASN A 1 83 ? -12.546 -15.562 -8.670 1.00 59.88 83 ASN A C 1
ATOM 655 O O . ASN A 1 83 ? -12.494 -14.709 -9.556 1.00 59.88 83 ASN A O 1
ATOM 659 N N . ALA A 1 84 ? -11.580 -15.646 -7.755 1.00 67.62 84 ALA A N 1
ATOM 660 C CA . ALA A 1 84 ? -10.279 -15.028 -7.991 1.00 67.62 84 ALA A CA 1
ATOM 661 C C . ALA A 1 84 ? -9.564 -15.799 -9.121 1.00 67.62 84 ALA A C 1
ATOM 663 O O . ALA A 1 84 ? -8.833 -16.761 -8.881 1.00 67.62 84 ALA A O 1
ATOM 664 N N . ALA A 1 85 ? -9.813 -15.418 -10.375 1.00 80.25 85 ALA A N 1
ATOM 665 C CA . ALA A 1 85 ? -9.118 -16.003 -11.513 1.00 80.25 85 ALA A CA 1
ATOM 666 C C . ALA A 1 85 ? -7.623 -15.671 -11.422 1.00 80.25 85 ALA A C 1
ATOM 668 O O . ALA A 1 85 ? -7.233 -14.552 -11.061 1.00 80.25 85 ALA A O 1
ATOM 669 N N . ARG A 1 86 ? -6.767 -16.640 -11.772 1.00 87.75 86 ARG A N 1
ATOM 670 C CA . ARG A 1 86 ? -5.328 -16.378 -11.911 1.00 87.75 86 ARG A CA 1
ATOM 671 C C . ARG A 1 86 ? -5.146 -15.216 -12.882 1.00 87.75 86 ARG A C 1
ATOM 673 O O . ARG A 1 86 ? -5.732 -15.202 -13.962 1.00 87.75 86 ARG A O 1
ATOM 680 N N . CYS A 1 87 ? -4.330 -14.240 -12.507 1.00 87.00 87 CYS A N 1
ATOM 681 C CA . CYS A 1 87 ? -4.050 -13.090 -13.354 1.00 87.00 87 CYS A CA 1
ATOM 682 C C . CYS A 1 87 ? -3.483 -13.571 -14.693 1.00 87.00 87 CYS A C 1
ATOM 684 O O . CYS A 1 87 ? -2.437 -14.209 -14.714 1.00 87.00 87 CYS A O 1
ATOM 686 N N . GLY A 1 88 ? -4.131 -13.248 -15.815 1.00 86.69 88 GLY A N 1
ATOM 687 C CA . GLY A 1 88 ? -3.680 -13.709 -17.135 1.00 86.69 88 GLY A CA 1
ATOM 688 C C . GLY A 1 88 ? -2.282 -13.211 -17.534 1.00 86.69 88 GLY A C 1
ATOM 689 O O . GLY A 1 88 ? -1.605 -13.878 -18.308 1.00 86.69 88 GLY A O 1
ATOM 690 N N . ARG A 1 89 ? -1.827 -12.075 -16.976 1.00 88.69 89 ARG A N 1
ATOM 691 C CA . ARG A 1 89 ? -0.496 -11.492 -17.248 1.00 88.69 89 ARG A CA 1
ATOM 692 C C . ARG A 1 89 ? 0.616 -12.275 -16.537 1.00 88.69 89 ARG A C 1
ATOM 694 O O . ARG A 1 89 ? 1.505 -12.787 -17.198 1.00 88.69 89 ARG A O 1
ATOM 701 N N . CYS A 1 90 ? 0.532 -12.449 -15.212 1.00 89.25 90 CYS A N 1
ATOM 702 C CA . CYS A 1 90 ? 1.548 -13.192 -14.441 1.00 89.25 90 CYS A CA 1
ATOM 703 C C . CYS A 1 90 ? 1.227 -14.682 -14.225 1.00 89.25 90 CYS A C 1
ATOM 705 O O . CYS A 1 90 ? 1.977 -15.388 -13.558 1.00 89.25 90 CYS A O 1
ATOM 707 N N . ARG A 1 91 ? 0.092 -15.169 -14.735 1.00 89.06 91 ARG A N 1
ATOM 708 C CA . ARG A 1 91 ? -0.401 -16.554 -14.613 1.00 89.06 91 ARG A CA 1
ATOM 709 C C . ARG A 1 91 ? -0.481 -17.078 -13.173 1.00 89.06 91 ARG A C 1
ATOM 711 O O . ARG A 1 91 ? -0.338 -18.276 -12.939 1.00 89.06 91 ARG A O 1
ATOM 718 N N . GLY A 1 92 ? -0.726 -16.196 -12.205 1.00 88.75 92 GLY A N 1
ATOM 719 C CA . GLY A 1 92 ? -0.752 -16.559 -10.783 1.00 88.75 92 GLY A CA 1
ATOM 720 C C . GLY A 1 92 ? 0.563 -16.346 -10.037 1.00 88.75 92 GLY A C 1
ATOM 721 O O . GLY A 1 92 ? 0.573 -16.458 -8.819 1.00 88.75 92 GLY A O 1
ATOM 722 N N . ALA A 1 93 ? 1.658 -15.998 -10.720 1.00 90.25 93 ALA A N 1
ATOM 723 C CA . ALA A 1 93 ? 2.976 -15.867 -10.096 1.00 90.25 93 ALA A CA 1
ATOM 724 C C . ALA A 1 93 ? 3.147 -14.606 -9.233 1.00 90.25 93 ALA A C 1
ATOM 726 O O . ALA A 1 93 ? 4.199 -14.441 -8.621 1.00 90.25 93 ALA A O 1
ATOM 727 N N . ALA A 1 94 ? 2.161 -13.700 -9.227 1.00 89.00 94 ALA A N 1
ATOM 728 C CA . ALA A 1 94 ? 2.185 -12.384 -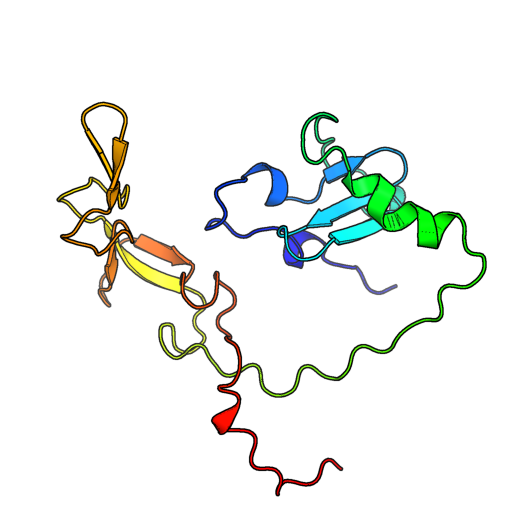8.575 1.00 89.00 94 ALA A CA 1
ATOM 729 C C . ALA A 1 94 ? 3.259 -11.402 -9.077 1.00 89.00 94 ALA A C 1
ATOM 731 O O . ALA A 1 94 ? 3.053 -10.196 -8.989 1.00 89.00 94 ALA A O 1
ATOM 732 N N . ARG A 1 95 ? 4.351 -11.878 -9.673 1.00 91.06 95 ARG A N 1
ATOM 733 C CA . ARG A 1 95 ? 5.488 -11.079 -10.131 1.00 91.06 95 ARG A CA 1
ATOM 734 C C . ARG A 1 95 ? 5.774 -11.303 -11.611 1.00 91.06 95 ARG A C 1
ATOM 736 O O . ARG A 1 95 ? 5.380 -12.321 -12.182 1.00 91.06 95 ARG A O 1
ATOM 743 N N . LEU A 1 96 ? 6.455 -10.342 -12.221 1.00 90.12 96 LEU A N 1
ATOM 744 C CA . LEU A 1 96 ? 6.957 -10.392 -13.591 1.00 90.12 96 LEU A CA 1
ATOM 745 C C . LEU A 1 96 ? 8.480 -10.273 -13.572 1.00 90.12 96 LEU A C 1
ATOM 747 O O . LEU A 1 96 ? 9.042 -9.531 -12.764 1.00 90.12 96 LEU A O 1
ATOM 751 N N . ARG A 1 97 ? 9.143 -10.994 -14.478 1.00 91.56 97 ARG A N 1
ATOM 752 C CA . ARG A 1 97 ? 10.564 -10.787 -14.763 1.00 91.56 97 ARG A CA 1
ATOM 753 C C . ARG A 1 97 ? 10.709 -9.718 -15.833 1.00 91.56 97 ARG A C 1
ATOM 755 O O . ARG A 1 97 ? 10.026 -9.768 -16.856 1.00 91.56 97 ARG A O 1
ATOM 762 N N . VAL A 1 98 ? 11.552 -8.729 -15.560 1.00 91.06 98 VAL A N 1
ATOM 763 C CA . VAL A 1 98 ? 11.636 -7.509 -16.366 1.00 91.06 98 VAL A CA 1
ATOM 764 C C . VAL A 1 98 ? 13.070 -6.987 -16.482 1.00 91.06 98 VAL A C 1
ATOM 766 O O . VAL A 1 98 ? 13.928 -7.271 -15.639 1.00 91.06 98 VAL A O 1
ATOM 769 N N . HIS A 1 99 ? 13.306 -6.169 -17.506 1.00 90.88 99 HIS A N 1
ATOM 770 C CA . HIS A 1 99 ? 14.445 -5.254 -17.596 1.00 90.88 99 HIS A CA 1
ATOM 771 C C . HIS A 1 99 ? 13.942 -3.811 -17.526 1.00 90.88 99 HIS A C 1
ATOM 773 O O . HIS A 1 99 ? 12.866 -3.506 -18.038 1.00 90.88 99 HIS A O 1
ATOM 779 N N . ALA A 1 100 ? 14.710 -2.928 -16.883 1.00 90.19 100 ALA A N 1
ATOM 780 C CA . ALA A 1 100 ? 14.373 -1.507 -16.846 1.00 90.19 100 ALA A CA 1
ATOM 781 C C . ALA A 1 100 ? 14.368 -0.936 -18.271 1.00 90.19 100 ALA A C 1
ATOM 783 O O . ALA A 1 100 ? 15.223 -1.294 -19.079 1.00 90.19 100 ALA A O 1
ATOM 784 N N . CYS A 1 101 ? 13.407 -0.068 -18.579 1.00 91.19 101 CYS A N 1
ATOM 785 C CA . CYS A 1 101 ? 13.380 0.629 -19.855 1.00 91.19 101 CYS A CA 1
ATOM 786 C C . CYS A 1 101 ? 14.557 1.604 -19.908 1.00 91.19 101 CYS A C 1
ATOM 788 O O . CYS A 1 101 ? 14.643 2.509 -19.079 1.00 91.19 101 CYS A O 1
ATOM 790 N N . GLU A 1 102 ? 15.443 1.413 -20.882 1.00 91.75 102 GLU A N 1
ATOM 791 C CA . GLU A 1 102 ? 16.636 2.244 -21.077 1.00 91.75 102 GLU A CA 1
ATOM 792 C C . GLU A 1 102 ? 16.277 3.674 -21.475 1.00 91.75 102 GLU A C 1
ATOM 794 O O . GLU A 1 102 ? 16.994 4.607 -21.145 1.00 91.75 102 GLU A O 1
ATOM 799 N N . SER A 1 103 ? 15.146 3.873 -22.159 1.00 92.06 103 SER A N 1
ATOM 800 C CA . SER A 1 103 ? 14.751 5.211 -22.591 1.00 92.06 103 SER A CA 1
ATOM 801 C C . SER A 1 103 ? 14.420 6.126 -21.418 1.00 92.06 103 SER A C 1
ATOM 803 O O . SER A 1 103 ? 14.674 7.316 -21.531 1.00 92.06 103 SER A O 1
ATOM 805 N N . CYS A 1 104 ? 13.851 5.599 -20.328 1.00 92.00 104 CYS A N 1
ATOM 806 C CA . CYS A 1 104 ? 13.444 6.367 -19.143 1.00 92.00 104 CYS A CA 1
ATOM 807 C C . CYS A 1 104 ? 14.142 5.927 -17.853 1.00 92.00 104 CYS A C 1
ATOM 809 O O . CYS A 1 104 ? 13.608 6.163 -16.771 1.00 92.00 104 CYS A O 1
ATOM 811 N N . ASP A 1 105 ? 15.256 5.202 -17.949 1.00 89.12 105 ASP A N 1
ATOM 812 C CA . ASP A 1 105 ? 16.019 4.688 -16.804 1.00 89.12 105 ASP A CA 1
ATOM 813 C C . ASP A 1 105 ? 15.161 4.007 -15.721 1.00 89.12 105 ASP A C 1
ATOM 815 O O . ASP A 1 105 ? 15.372 4.165 -14.516 1.00 89.12 105 ASP A O 1
ATOM 819 N N . GLY A 1 106 ? 14.146 3.247 -16.135 1.00 88.44 106 GLY A N 1
ATOM 820 C CA . GLY A 1 106 ? 13.263 2.556 -15.194 1.00 88.44 106 GLY A CA 1
ATOM 821 C C . GLY A 1 106 ? 12.133 3.389 -14.576 1.00 88.44 106 GLY A C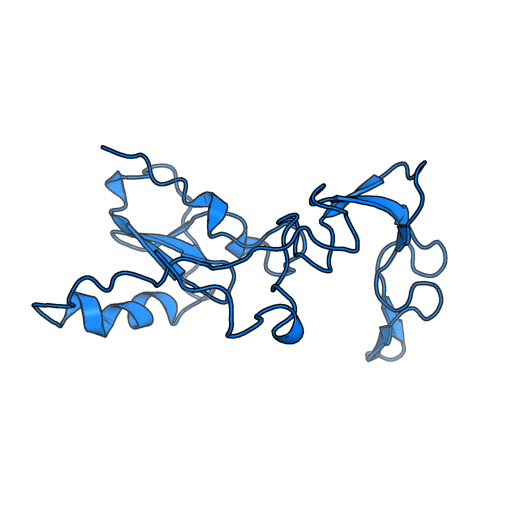 1
ATOM 822 O O . GLY A 1 106 ? 11.352 2.834 -13.809 1.00 88.44 106 GLY A O 1
ATOM 823 N N . GLN A 1 107 ? 12.030 4.688 -14.871 1.00 89.25 107 GLN A N 1
ATOM 824 C CA . GLN A 1 107 ? 11.079 5.601 -14.213 1.00 89.25 107 GLN A CA 1
ATOM 825 C C . GLN A 1 107 ? 9.655 5.545 -14.780 1.00 89.25 107 GLN A C 1
ATOM 827 O O . GLN A 1 107 ? 8.717 6.011 -14.140 1.00 89.25 107 GLN A O 1
ATOM 832 N N . GLY A 1 108 ? 9.492 5.061 -16.012 1.00 90.50 108 GLY A N 1
ATOM 833 C CA . GLY A 1 108 ? 8.211 5.051 -16.728 1.00 90.50 108 GLY A CA 1
ATOM 834 C C . GLY A 1 108 ? 7.760 6.418 -17.234 1.00 90.50 108 GLY A C 1
ATOM 835 O O . GLY A 1 108 ? 6.885 6.494 -18.084 1.00 90.50 108 GLY A O 1
ATOM 836 N N . SER A 1 109 ? 8.391 7.508 -16.806 1.00 93.56 109 SER A N 1
ATOM 837 C CA . SER A 1 109 ? 7.998 8.864 -17.180 1.00 93.56 109 SER A CA 1
ATOM 838 C C . SER A 1 109 ? 9.203 9.794 -17.311 1.00 93.56 109 SER A C 1
ATOM 840 O O . SER A 1 109 ? 10.315 9.452 -16.904 1.00 93.56 109 SER A O 1
ATOM 842 N N . PHE A 1 110 ? 8.973 10.965 -17.899 1.00 91.00 110 PHE A N 1
ATOM 843 C CA . PHE A 1 110 ? 9.937 12.051 -18.048 1.00 91.00 110 PHE A CA 1
ATOM 844 C C . PHE A 1 110 ? 9.306 13.369 -17.613 1.00 91.00 110 PHE A C 1
ATOM 846 O O . PHE A 1 110 ? 8.128 13.593 -17.883 1.00 91.00 110 PHE A O 1
ATOM 853 N N . ASP A 1 111 ? 10.092 14.264 -17.016 1.00 90.69 111 ASP A N 1
ATOM 854 C CA . ASP A 1 111 ? 9.687 15.659 -16.829 1.00 90.69 111 ASP A CA 1
ATOM 855 C C . ASP A 1 111 ? 10.197 16.508 -17.995 1.00 90.69 111 ASP A C 1
ATOM 857 O O . ASP A 1 111 ? 11.364 16.412 -18.392 1.00 90.69 111 ASP A O 1
ATOM 861 N N . ARG A 1 112 ? 9.318 17.336 -18.555 1.00 85.81 112 ARG A N 1
ATOM 862 C CA . ARG A 1 112 ? 9.697 18.385 -19.494 1.00 85.81 112 ARG A CA 1
ATOM 863 C C . ARG A 1 112 ? 8.836 19.618 -19.261 1.00 85.81 112 ARG A C 1
ATOM 865 O O . ARG A 1 112 ? 7.612 19.549 -19.326 1.00 85.81 112 ARG A O 1
ATOM 872 N N . ASP A 1 113 ? 9.491 20.756 -19.053 1.00 90.12 113 ASP A N 1
ATOM 873 C CA . ASP A 1 113 ? 8.844 22.055 -18.836 1.00 90.12 113 ASP A CA 1
ATOM 874 C C . ASP A 1 113 ? 7.860 22.052 -17.642 1.00 90.12 113 ASP A C 1
ATOM 876 O O . ASP A 1 113 ? 6.861 22.769 -17.649 1.00 90.12 113 ASP A O 1
ATOM 880 N N . GLY A 1 114 ? 8.134 21.236 -16.613 1.00 90.19 114 GLY A N 1
ATOM 881 C CA . GLY A 1 114 ? 7.277 21.083 -15.432 1.00 90.19 114 GLY A CA 1
ATOM 882 C C . GLY A 1 114 ? 6.041 20.210 -15.660 1.00 90.19 114 GLY A C 1
ATOM 883 O O . GLY A 1 114 ? 5.150 20.171 -14.810 1.00 90.19 114 GLY A O 1
ATOM 884 N N . PHE A 1 115 ? 5.968 19.524 -16.802 1.00 87.50 115 PHE A N 1
ATOM 885 C CA . PHE A 1 115 ? 4.939 18.540 -17.106 1.00 87.50 115 PHE A CA 1
ATOM 886 C C . PHE A 1 115 ? 5.547 17.141 -17.141 1.00 87.50 115 PHE A C 1
ATOM 888 O O . PHE A 1 115 ? 6.586 16.910 -17.762 1.00 87.50 115 PHE A O 1
ATOM 895 N N . GLN A 1 116 ? 4.856 16.195 -16.512 1.00 89.69 116 GLN A N 1
ATOM 896 C CA . GLN A 1 116 ? 5.219 14.786 -16.542 1.00 89.69 116 GLN A CA 1
ATOM 897 C C . GLN A 1 116 ? 4.585 14.110 -17.765 1.00 89.69 116 GLN A C 1
ATOM 899 O O . GLN A 1 116 ? 3.382 14.233 -17.999 1.00 89.69 116 GLN A O 1
ATOM 904 N N . TYR A 1 117 ? 5.396 13.395 -18.540 1.00 91.00 117 TYR A N 1
ATOM 905 C CA . TYR A 1 117 ? 4.983 12.645 -19.724 1.00 91.00 117 TYR A CA 1
ATOM 906 C C . TYR A 1 117 ? 5.317 11.168 -19.558 1.00 91.00 117 TYR A C 1
ATOM 908 O O . TYR A 1 117 ? 6.428 10.823 -19.152 1.00 91.00 117 TYR A O 1
ATOM 916 N N . ASP A 1 118 ? 4.396 10.299 -19.958 1.00 94.44 118 ASP A N 1
ATOM 917 C CA . ASP A 1 118 ? 4.643 8.860 -19.969 1.00 94.44 118 ASP A CA 1
ATOM 918 C C . ASP A 1 118 ? 5.684 8.489 -21.030 1.00 94.44 118 ASP A C 1
ATOM 920 O O . ASP A 1 118 ? 5.692 8.992 -22.163 1.00 94.44 118 ASP A O 1
ATOM 924 N N . CYS A 1 119 ? 6.581 7.575 -20.671 1.00 94.31 119 CYS A N 1
ATOM 925 C CA . CYS A 1 119 ? 7.577 7.059 -21.587 1.00 94.31 119 CYS A CA 1
ATOM 926 C C . CYS A 1 119 ? 6.912 6.167 -22.633 1.00 94.31 119 CYS A C 1
ATOM 928 O O . CYS A 1 119 ? 6.546 5.031 -22.349 1.00 94.31 119 CYS A O 1
ATOM 930 N N . LYS A 1 120 ? 6.829 6.657 -23.872 1.00 92.44 120 LYS A N 1
ATOM 931 C CA . LYS A 1 120 ? 6.249 5.912 -25.001 1.00 92.44 120 LYS A CA 1
ATOM 932 C C . LYS A 1 120 ? 6.979 4.616 -25.345 1.00 92.44 120 LYS A C 1
ATOM 934 O O . LYS A 1 120 ? 6.386 3.750 -25.965 1.00 92.44 120 LYS A O 1
ATOM 939 N N . ALA A 1 121 ? 8.261 4.486 -25.002 1.00 91.56 121 ALA A N 1
ATOM 940 C CA . ALA A 1 121 ? 8.991 3.254 -25.285 1.00 91.56 121 ALA A CA 1
ATOM 941 C C . ALA A 1 121 ? 8.450 2.082 -24.452 1.00 91.56 121 ALA A C 1
ATOM 943 O O . ALA A 1 121 ? 8.354 0.980 -24.972 1.00 91.56 121 ALA A O 1
ATOM 944 N N . CYS A 1 122 ? 8.069 2.324 -23.194 1.00 91.38 122 CYS A N 1
ATOM 945 C CA . CYS A 1 122 ? 7.564 1.307 -22.265 1.00 91.38 122 CYS A CA 1
ATOM 946 C C . CYS A 1 122 ? 6.109 1.537 -21.831 1.00 91.38 122 CYS A C 1
ATOM 948 O O . CYS A 1 122 ? 5.683 0.978 -20.824 1.00 91.38 122 CYS A O 1
ATOM 950 N N . ASP A 1 123 ? 5.376 2.387 -22.550 1.00 90.12 123 ASP A N 1
ATOM 951 C CA . ASP A 1 123 ? 3.988 2.762 -22.259 1.00 90.12 123 ASP A CA 1
ATOM 952 C C . ASP A 1 123 ? 3.737 3.142 -20.788 1.00 90.12 123 ASP A C 1
ATOM 954 O O . ASP A 1 123 ? 2.747 2.741 -20.180 1.00 90.12 123 ASP A O 1
ATOM 958 N N . GLY A 1 124 ? 4.657 3.906 -20.194 1.00 89.38 124 GLY A N 1
ATOM 959 C CA . GLY A 1 124 ? 4.510 4.382 -18.816 1.00 89.38 124 GLY A CA 1
ATOM 960 C C . GLY A 1 124 ? 4.942 3.395 -17.725 1.00 89.38 124 GLY A C 1
ATOM 961 O O . GLY A 1 124 ? 5.066 3.783 -16.568 1.00 89.38 124 GLY A O 1
ATOM 962 N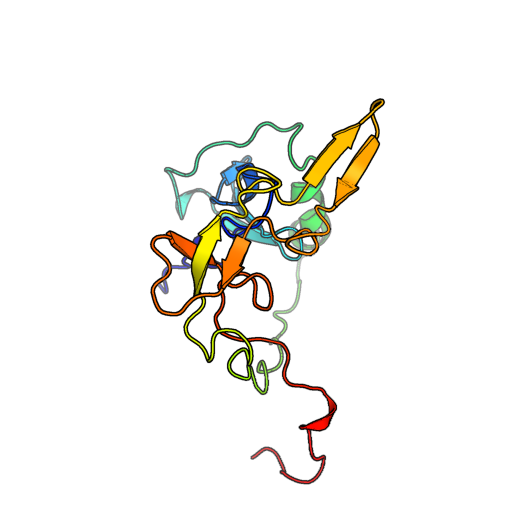 N . GLU A 1 125 ? 5.210 2.130 -18.058 1.00 88.31 125 GLU A N 1
ATOM 963 C CA . GLU A 1 125 ? 5.486 1.077 -17.063 1.00 88.31 125 GLU A CA 1
ATOM 964 C C . GLU A 1 125 ? 6.899 1.191 -16.463 1.00 88.31 125 GLU A C 1
ATOM 966 O O . GLU A 1 125 ? 7.158 0.754 -15.345 1.00 88.31 125 GLU A O 1
ATOM 971 N N . GLY A 1 126 ? 7.843 1.765 -17.213 1.00 90.38 126 GLY A N 1
ATOM 972 C CA . GLY A 1 126 ? 9.252 1.879 -16.821 1.00 90.38 126 GLY A CA 1
ATOM 973 C C .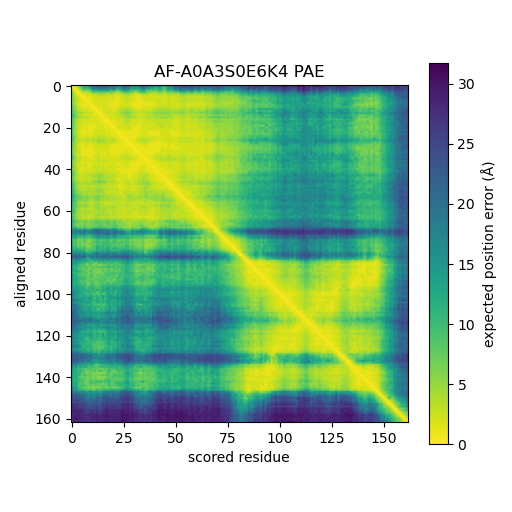 GLY A 1 126 ? 10.070 0.614 -17.063 1.00 90.38 126 GLY A C 1
ATOM 974 O O . GLY A 1 126 ? 11.270 0.593 -16.803 1.00 90.38 126 GLY A O 1
ATOM 975 N N . PHE A 1 127 ? 9.482 -0.452 -17.598 1.00 91.00 127 PHE A N 1
ATOM 976 C CA . PHE A 1 127 ? 10.178 -1.713 -17.834 1.00 91.00 127 PHE A CA 1
ATOM 977 C C . PHE A 1 127 ? 9.601 -2.489 -19.020 1.00 91.00 127 PHE A C 1
ATOM 979 O O . PHE A 1 127 ? 8.492 -2.229 -19.476 1.00 91.00 127 PHE A O 1
ATOM 986 N N . HIS A 1 128 ? 10.357 -3.483 -19.486 1.00 90.69 128 HIS A N 1
ATOM 987 C CA . HIS A 1 128 ? 9.924 -4.456 -20.487 1.00 90.69 128 HIS A CA 1
ATOM 988 C C . HIS A 1 128 ? 9.947 -5.869 -19.903 1.00 90.69 128 HIS A C 1
ATOM 990 O O . HIS A 1 128 ? 10.912 -6.258 -19.240 1.00 90.69 128 HIS A O 1
ATOM 996 N N . GLU A 1 129 ? 8.888 -6.640 -20.153 1.00 88.00 129 GLU A N 1
ATOM 997 C CA . GLU A 1 129 ? 8.784 -8.037 -19.720 1.00 88.00 129 GLU A CA 1
ATOM 998 C C . GLU A 1 129 ? 9.709 -8.943 -20.536 1.00 88.00 129 GLU A C 1
ATOM 1000 O O . GLU A 1 129 ? 9.714 -8.900 -21.764 1.00 88.00 129 GLU A O 1
ATOM 1005 N N . ASN A 1 130 ? 10.468 -9.796 -19.850 1.00 80.06 130 ASN A N 1
ATOM 1006 C CA . ASN A 1 130 ? 11.293 -10.826 -20.474 1.00 80.06 130 ASN A CA 1
ATOM 1007 C C . ASN A 1 130 ? 11.433 -12.023 -19.519 1.00 80.06 130 ASN A C 1
A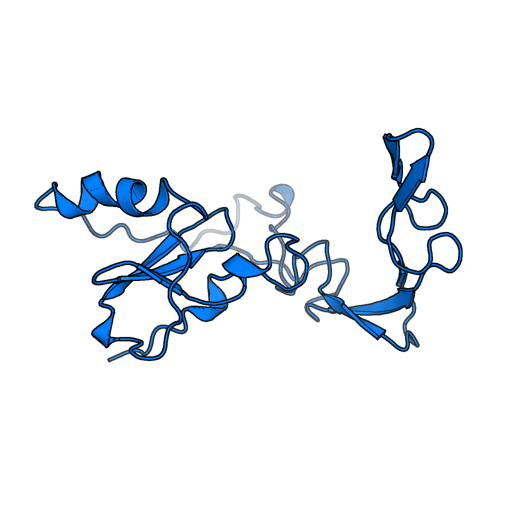TOM 1009 O O . ASN A 1 130 ? 11.668 -11.834 -18.325 1.00 80.06 130 ASN A O 1
ATOM 1013 N N . GLY A 1 131 ? 11.326 -13.257 -20.024 1.00 68.62 131 GLY A N 1
ATOM 1014 C CA . GLY A 1 131 ? 11.481 -14.482 -19.220 1.00 68.62 131 GLY A CA 1
ATOM 1015 C C . GLY A 1 131 ? 12.841 -14.587 -18.513 1.00 68.62 131 GLY A C 1
ATOM 1016 O O . GLY A 1 131 ? 12.926 -15.135 -17.406 1.00 68.62 131 GLY A O 1
ATOM 1017 N N . ASP A 1 132 ? 13.863 -13.961 -19.100 1.00 74.88 132 ASP A N 1
ATOM 1018 C CA . ASP A 1 132 ? 15.234 -13.881 -18.578 1.00 74.88 132 ASP A CA 1
ATOM 1019 C C . ASP A 1 132 ? 15.534 -12.553 -17.856 1.00 74.88 132 ASP A C 1
ATOM 1021 O O . ASP A 1 132 ? 16.685 -12.242 -17.549 1.00 74.88 132 ASP A O 1
ATOM 1025 N N . GLY A 1 133 ? 14.494 -11.765 -17.559 1.00 74.50 133 GLY A N 1
ATOM 1026 C CA . GLY A 1 133 ? 14.599 -10.495 -16.845 1.00 74.50 133 GLY A CA 1
ATOM 1027 C C . GLY A 1 133 ? 15.377 -10.611 -15.535 1.00 74.50 133 GLY A C 1
ATOM 1028 O O . GLY A 1 133 ? 15.038 -11.418 -14.668 1.00 74.50 133 GLY A O 1
ATOM 1029 N N . ALA A 1 134 ? 16.397 -9.764 -15.373 1.00 75.56 134 ALA A N 1
ATOM 1030 C CA . ALA A 1 134 ? 17.259 -9.753 -14.189 1.00 75.56 134 ALA A CA 1
ATOM 1031 C C . ALA A 1 134 ? 16.553 -9.214 -12.931 1.00 75.56 134 ALA A C 1
ATOM 1033 O O . ALA A 1 134 ? 17.003 -9.467 -11.813 1.00 75.56 134 ALA A O 1
ATOM 1034 N N . LYS A 1 135 ? 15.456 -8.461 -13.095 1.00 82.50 135 LYS A N 1
ATOM 1035 C CA . LYS A 1 135 ? 14.672 -7.890 -11.993 1.00 82.50 135 LYS A CA 1
ATOM 1036 C C . LYS A 1 135 ? 13.299 -8.548 -11.910 1.00 82.50 135 LYS A C 1
ATOM 1038 O O . LYS A 1 135 ? 12.699 -8.895 -12.923 1.00 82.50 135 LYS A O 1
ATOM 1043 N N . SER A 1 136 ? 12.796 -8.687 -10.686 1.00 88.44 136 SER A N 1
ATOM 1044 C CA . SER A 1 136 ? 11.454 -9.195 -10.399 1.00 88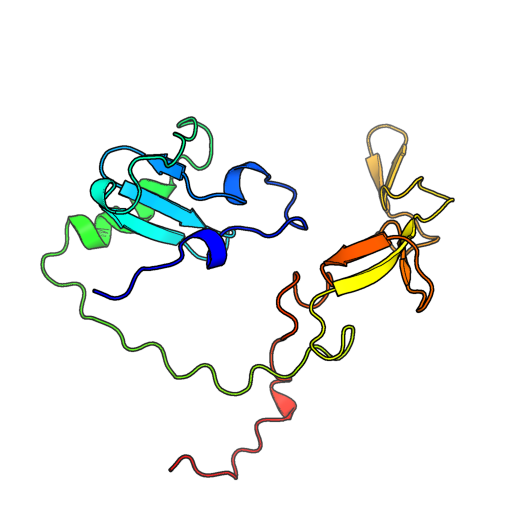.44 136 SER A CA 1
ATOM 1045 C C . SER A 1 136 ? 10.613 -8.081 -9.790 1.00 88.44 136 SER A C 1
ATOM 1047 O O . SER A 1 136 ? 10.902 -7.632 -8.678 1.00 88.44 136 SER A O 1
ATOM 1049 N N . VAL A 1 137 ? 9.579 -7.647 -10.502 1.00 87.94 137 VAL A N 1
ATOM 1050 C CA . VAL A 1 137 ? 8.639 -6.609 -10.049 1.00 87.94 137 VAL A CA 1
ATOM 1051 C C . VAL A 1 137 ? 7.273 -7.218 -9.778 1.00 87.94 137 VAL A C 1
ATOM 1053 O O . VAL A 1 137 ? 6.925 -8.254 -10.349 1.00 87.94 137 VAL A O 1
ATOM 1056 N N . ASP A 1 138 ? 6.492 -6.587 -8.908 1.00 89.31 138 ASP A N 1
ATOM 1057 C CA . ASP A 1 138 ? 5.100 -6.981 -8.716 1.00 89.31 138 ASP A CA 1
ATOM 1058 C C . ASP A 1 138 ? 4.328 -6.792 -10.022 1.00 89.31 138 ASP A C 1
ATOM 1060 O O . ASP A 1 138 ? 4.506 -5.807 -10.734 1.00 89.31 138 ASP A O 1
ATOM 1064 N N . CYS A 1 139 ? 3.471 -7.753 -10.361 1.00 87.06 139 CYS A N 1
ATOM 1065 C CA . CYS A 1 139 ? 2.659 -7.657 -11.562 1.00 87.06 139 CYS A CA 1
ATOM 1066 C C . CYS A 1 139 ? 1.668 -6.497 -11.393 1.00 87.06 139 CYS A C 1
ATOM 1068 O O . CYS A 1 139 ? 0.768 -6.611 -10.551 1.00 87.06 139 CYS A O 1
ATOM 1070 N N . PRO A 1 140 ? 1.765 -5.422 -12.198 1.00 83.00 140 PRO A N 1
ATOM 1071 C CA . PRO A 1 140 ? 0.943 -4.228 -12.008 1.00 83.00 140 PRO A CA 1
ATOM 1072 C C . PRO A 1 140 ? -0.535 -4.513 -12.304 1.00 83.00 140 PRO A C 1
ATOM 1074 O O . PRO A 1 140 ? -1.415 -3.954 -11.660 1.00 83.00 140 PRO A O 1
ATOM 1077 N N . ARG A 1 141 ? -0.831 -5.482 -13.187 1.00 84.69 141 ARG A N 1
ATOM 1078 C CA . ARG A 1 141 ? -2.211 -5.890 -13.510 1.00 84.69 141 ARG A CA 1
ATOM 1079 C C . ARG A 1 141 ? -2.973 -6.470 -12.316 1.00 84.69 141 ARG A C 1
ATOM 1081 O O . ARG A 1 141 ? -4.186 -6.314 -12.243 1.00 84.69 141 ARG A O 1
ATOM 1088 N N . CYS A 1 142 ? -2.292 -7.189 -11.427 1.00 84.06 142 CYS A N 1
ATOM 1089 C CA . CYS A 1 142 ? -2.907 -7.774 -10.232 1.00 84.06 142 CYS A CA 1
ATOM 1090 C C . CYS A 1 142 ? -2.332 -7.205 -8.935 1.00 84.06 142 CYS A C 1
ATOM 1092 O O . CYS A 1 142 ? -2.496 -7.832 -7.895 1.00 84.06 142 CYS A O 1
ATOM 1094 N N . CYS A 1 143 ? -1.607 -6.087 -9.004 1.00 81.62 143 CYS A N 1
ATOM 1095 C CA . CYS A 1 143 ? -0.947 -5.443 -7.868 1.00 81.62 143 CYS A CA 1
ATOM 1096 C C . CYS A 1 143 ? -0.194 -6.437 -6.963 1.00 81.62 143 CYS A C 1
ATOM 1098 O O . CYS A 1 143 ? -0.384 -6.438 -5.753 1.00 81.62 143 CYS A O 1
ATOM 1100 N N . GLY A 1 144 ? 0.585 -7.359 -7.540 1.00 84.62 144 GLY A N 1
ATOM 1101 C CA . GLY A 1 144 ? 1.339 -8.337 -6.740 1.00 84.62 144 GLY A CA 1
ATOM 1102 C C . GLY A 1 144 ? 0.512 -9.460 -6.091 1.00 84.62 144 GLY A C 1
ATOM 1103 O O . GLY A 1 144 ? 1.059 -10.261 -5.344 1.00 84.62 144 GLY A O 1
ATOM 1104 N N . LEU A 1 145 ? -0.792 -9.572 -6.365 1.00 82.88 145 LEU A N 1
ATOM 1105 C CA . LEU A 1 145 ? -1.649 -10.589 -5.737 1.00 82.88 145 LEU A CA 1
ATOM 1106 C C . LEU A 1 145 ? -1.620 -11.944 -6.453 1.00 82.88 145 LEU A C 1
ATOM 1108 O O . LEU A 1 145 ? -1.963 -12.961 -5.864 1.00 82.88 145 LEU A O 1
ATOM 1112 N N . GLY A 1 146 ? -1.275 -11.970 -7.742 1.00 85.69 146 GLY A N 1
ATOM 1113 C CA . GLY A 1 146 ? -1.367 -13.168 -8.587 1.00 85.69 146 GLY A CA 1
ATOM 1114 C C . GLY A 1 146 ? -2.783 -13.475 -9.084 1.00 85.69 146 GLY A C 1
ATOM 1115 O O . GLY A 1 146 ? -2.946 -14.238 -10.035 1.00 85.69 146 GLY A O 1
ATOM 1116 N N . PHE A 1 147 ? -3.803 -12.821 -8.534 1.00 84.06 147 PHE A N 1
ATOM 1117 C CA . PHE A 1 147 ? -5.205 -13.008 -8.896 1.00 84.06 147 PHE A CA 1
ATOM 1118 C C . PHE A 1 147 ? -5.839 -11.677 -9.299 1.00 84.06 147 PHE A C 1
ATOM 1120 O O . PHE A 1 147 ? -5.492 -10.629 -8.759 1.00 84.06 147 PHE A O 1
ATOM 1127 N N . GLY A 1 148 ? -6.730 -11.709 -10.287 1.00 72.69 148 GLY A N 1
ATOM 1128 C CA . GLY A 1 148 ? -7.480 -10.539 -10.746 1.00 72.69 148 GLY A CA 1
ATOM 1129 C C . GLY A 1 148 ? -8.977 -10.688 -10.492 1.00 72.69 148 GLY A C 1
ATOM 1130 O O . GLY A 1 148 ? -9.433 -11.719 -9.998 1.00 72.69 148 GLY A O 1
ATOM 1131 N N . ARG A 1 149 ? -9.753 -9.671 -10.889 1.00 56.91 149 ARG A N 1
ATOM 1132 C CA . ARG A 1 149 ? -11.202 -9.839 -11.069 1.00 56.91 149 ARG A CA 1
ATOM 1133 C C . ARG A 1 149 ? -11.414 -10.994 -12.053 1.00 56.91 149 ARG A C 1
ATOM 1135 O O . ARG A 1 149 ? -10.827 -10.949 -13.137 1.00 56.91 149 ARG A O 1
ATOM 1142 N N . ALA A 1 150 ? -12.237 -11.988 -11.710 1.00 55.22 150 ALA A N 1
ATOM 1143 C CA . ALA A 1 150 ? -12.868 -12.791 -12.753 1.00 55.22 150 ALA A CA 1
ATOM 1144 C C . ALA A 1 150 ? -13.493 -11.824 -13.762 1.00 55.22 150 ALA A C 1
ATOM 1146 O O . ALA A 1 150 ? -14.060 -10.792 -13.377 1.00 55.22 150 ALA A O 1
ATOM 1147 N N . GLN A 1 151 ? -13.337 -12.104 -15.055 1.00 49.56 151 GLN A N 1
ATOM 1148 C CA . GLN A 1 151 ? -14.147 -11.393 -16.027 1.00 49.56 151 GLN A CA 1
ATOM 1149 C C . GLN A 1 151 ? -15.599 -11.696 -15.660 1.00 49.56 151 GLN A C 1
ATOM 1151 O O . GLN A 1 151 ? -15.980 -12.853 -15.527 1.00 49.56 151 GLN A O 1
ATOM 1156 N N . TRP A 1 152 ? -16.406 -10.653 -15.460 1.00 43.41 152 TRP A N 1
ATOM 1157 C CA . TRP A 1 152 ? -17.836 -10.790 -15.157 1.00 43.41 152 TRP A CA 1
ATOM 1158 C C . TRP A 1 152 ? -18.588 -11.635 -16.203 1.00 43.41 152 TRP A C 1
ATOM 1160 O O . TRP A 1 152 ? -19.697 -12.078 -15.942 1.00 43.41 152 TRP A O 1
ATOM 1170 N N . GLN A 1 153 ? -17.981 -11.842 -17.375 1.00 46.25 153 GLN A N 1
ATOM 1171 C CA . GLN A 1 153 ? -18.500 -12.620 -18.496 1.00 46.25 153 GLN A CA 1
ATOM 1172 C C . GLN A 1 153 ? -18.314 -14.141 -18.343 1.00 46.25 153 GLN A C 1
ATOM 1174 O O . GLN A 1 153 ? -18.988 -14.875 -19.052 1.00 46.25 153 GLN A O 1
ATOM 1179 N N . ASP A 1 154 ? -17.479 -14.609 -17.407 1.00 45.03 154 ASP A N 1
ATOM 1180 C CA . ASP A 1 154 ? -17.304 -16.045 -17.112 1.00 45.03 154 ASP A CA 1
ATOM 1181 C C . ASP A 1 154 ? -18.241 -16.536 -15.990 1.00 45.03 154 ASP A C 1
ATOM 1183 O O . ASP A 1 154 ? -18.169 -17.687 -15.561 1.00 45.03 154 ASP A O 1
ATOM 1187 N N . LEU A 1 155 ? -19.113 -15.660 -15.476 1.00 47.75 155 LEU A N 1
ATOM 1188 C CA . LEU A 1 155 ? -20.206 -16.043 -14.588 1.00 47.75 155 LEU A CA 1
ATOM 1189 C C . LEU A 1 155 ? -21.377 -16.503 -15.458 1.00 47.75 155 LEU A C 1
ATOM 1191 O O . LEU A 1 155 ? -22.302 -15.737 -15.725 1.00 47.75 155 LEU A O 1
ATOM 1195 N N . ASP A 1 156 ? -21.310 -17.743 -15.933 1.00 44.69 156 ASP A N 1
ATOM 1196 C CA . ASP A 1 156 ? -22.478 -18.404 -16.504 1.00 44.69 156 ASP A CA 1
ATOM 1197 C C . ASP A 1 156 ? -23.547 -18.492 -15.391 1.00 44.69 156 ASP A C 1
ATOM 1199 O O . ASP A 1 156 ? -23.261 -19.039 -14.321 1.00 44.69 156 ASP A O 1
ATOM 1203 N N . PRO A 1 157 ? -24.771 -17.952 -15.564 1.00 48.00 157 PRO A N 1
ATOM 1204 C CA . PRO A 1 157 ? -25.813 -18.037 -14.538 1.00 48.00 157 PRO A CA 1
ATOM 1205 C C . PRO A 1 157 ? -26.328 -19.471 -14.299 1.00 48.00 157 PRO A C 1
ATOM 1207 O O . PRO A 1 157 ? -27.277 -19.655 -13.536 1.00 48.00 157 PRO A O 1
ATOM 1210 N N . GLY A 1 158 ? -25.752 -20.473 -14.973 1.00 47.25 158 GLY A N 1
ATOM 1211 C CA . GLY A 1 158 ? -26.209 -21.861 -14.993 1.00 47.25 158 GLY A CA 1
ATOM 1212 C C . GLY A 1 158 ? -25.593 -22.796 -13.953 1.00 47.25 158 GLY A C 1
ATOM 1213 O O . GLY A 1 158 ? -26.205 -23.823 -13.661 1.00 47.25 158 GLY A O 1
ATOM 1214 N N . ASP A 1 159 ? -24.452 -22.463 -13.349 1.00 42.97 159 ASP A N 1
ATOM 1215 C CA . ASP A 1 159 ? -23.844 -23.345 -12.350 1.00 42.97 159 ASP A CA 1
ATOM 1216 C C . ASP A 1 159 ? -24.359 -22.984 -10.958 1.00 42.97 159 ASP A C 1
ATOM 1218 O O . ASP A 1 159 ? -23.814 -22.147 -10.235 1.00 42.97 159 ASP A O 1
ATOM 1222 N N . GLY A 1 160 ? -25.485 -23.617 -10.623 1.00 39.06 160 GLY A N 1
ATOM 1223 C CA . GLY A 1 160 ? -26.108 -23.574 -9.311 1.00 39.06 160 GLY A CA 1
ATOM 1224 C C 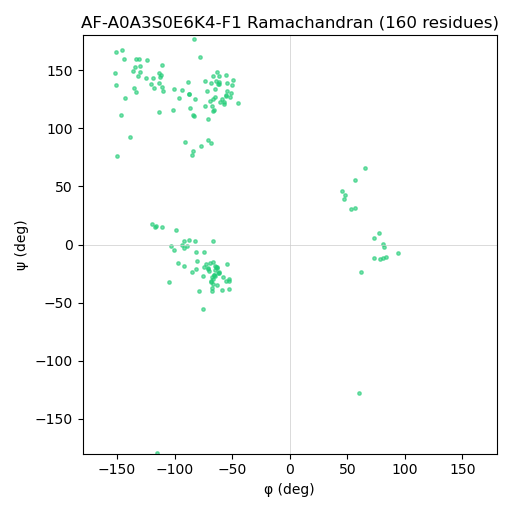. GLY A 1 160 ? -25.081 -23.756 -8.195 1.00 39.06 160 GLY A C 1
ATOM 1225 O O . GLY A 1 160 ? -24.380 -24.766 -8.122 1.00 39.06 160 GLY A O 1
ATOM 1226 N N . LEU A 1 161 ? -25.025 -22.757 -7.318 1.00 32.84 161 LEU A N 1
ATOM 1227 C CA . LEU A 1 161 ? -24.385 -22.866 -6.015 1.00 32.84 161 LEU A CA 1
ATOM 1228 C C . LEU A 1 161 ? -25.009 -24.060 -5.261 1.00 32.84 161 LEU A C 1
ATOM 1230 O O . LEU A 1 161 ? -26.241 -24.114 -5.184 1.00 32.84 161 LEU A O 1
ATOM 1234 N N . PRO A 1 162 ? -24.217 -25.007 -4.725 1.00 41.19 162 PRO A N 1
ATOM 1235 C CA . PRO A 1 162 ? -24.698 -25.884 -3.664 1.00 41.19 162 PRO A CA 1
ATOM 1236 C C . PRO A 1 162 ? -25.010 -25.094 -2.385 1.00 41.19 162 PRO A C 1
ATOM 1238 O O . PRO A 1 162 ? -24.340 -24.062 -2.137 1.00 41.19 162 PRO A O 1
#

Solvent-accessible surface area (backbone atoms only — not comparable to full-atom values): 9825 Å² total; per-residue (Å²): 131,88,82,79,69,49,61,78,44,19,28,51,91,86,44,88,61,63,83,32,44,45,48,29,26,60,87,71,27,31,36,17,24,53,88,84,56,78,48,73,46,59,28,86,82,50,78,85,44,50,73,58,61,67,85,62,71,67,64,57,71,65,75,43,46,67,58,76,72,37,96,75,72,74,88,73,83,73,74,78,82,79,56,69,34,59,19,84,87,44,68,42,63,17,38,40,36,22,40,65,25,78,91,41,76,42,64,8,41,45,79,56,97,91,40,81,41,67,29,76,91,38,73,40,67,10,38,44,82,35,97,82,28,88,40,80,43,63,25,74,89,31,66,44,64,12,36,30,81,48,61,79,83,75,62,62,94,76,74,76,79,130

Sequence (162 aa):
MAEIHLQRFCATDSDTRAYMRVPFRRGEFVYATNGYLVVRVPACAMPDAASLPDDQLPRMPAMFDCIDKAPHFPWVELPAVINAARCGRCRGAARLRVHACESCDGQGSFDRDGFQYDCKACDGEGFHENGDGAKSVDCPRCCGLGFGRAQWQDLDPGDGLP

Mean predicted aligned error: 11.06 Å

pLDDT: mean 82.69, std 14.18, range [32.84, 95.69]

Secondary structure (DSSP, 8-state):
-----GGGGS--TTSS-GGGSS-EEETTEEEEE-SS-EEEEEGGG-TTPPBPPTTSSTTTGGGGHHHHH-S--PPP-PPP---EEEPTTTTT-SEEEEEE-GGGTT-SEEEETTEEEE-TTTTTSSEEE-TT-SEEEE-GGGTTSSEEEPPGGG--TTS---

Foldseek 3Di:
DDQDPLQVAFAAPPDPPVVLNFWADDPQWIWHHNPPDIDIDGCVSPVPHHHDDCVVPVCVVVVCVCVVPDPDDDDDDDPPLPDQDQDPVCRLPQKFAWDFDPVVRQQQWDDDPNDIGGDPVPRSRRIDGDPPRPDIDGDPQCSSRRTDPDDPVPPDVPPDDD